Protein AF-A0A0H5RDN6-F1 (afdb_monomer)

Solvent-accessible surface area (backbone atoms only — not comparable to full-atom values): 7716 Å² total; per-residue (Å²): 141,82,86,92,74,86,78,68,77,79,81,79,78,76,77,92,80,81,88,71,99,62,80,70,72,73,47,66,69,52,63,54,38,45,74,37,74,73,48,23,57,54,50,53,52,49,50,54,54,48,52,56,41,68,71,36,82,88,52,57,68,48,74,48,71,74,58,55,74,67,58,47,51,46,50,50,46,51,30,55,47,32,46,32,51,63,56,76,42,77,44,98,88,75,47,51,26,45,33,38,36,69,46,98,76,42,48,86,56,95,74,50,73,74,59,65,64,66,67,73,73,132

InterPro domains:
  IPR001374 R3H domain [PF01424] (42-101)
  IPR001374 R3H domain [PS51061] (40-103)
  IPR001374 R3H domain [SM00393] (23-103)
  IPR036867 R3H domain superfamily [G3DSA:3.30.1370.50] (15-119)
  IPR036867 R3H domain superfamily [SSF82708] (14-116)
  IPR051937 R3H domain-containing [PTHR15672] (25-116)

Nearest PDB structures (foldseek):
  7zw0-assembly1_sh  TM=8.342E-01  e=1.654E-05  Saccharomyces cerevisiae W303
  2cpm-assembly1_A  TM=7.074E-01  e=6.941E-04  Homo sapiens
  8rdw-assembly1_BQ  TM=5.822E-01  e=1.348E-01  Psychrobacter urativorans
  7jil-assembly1_m  TM=5.656E-01  e=1.563E+00  Flavobacterium johnsoniae
  4v61-assembly1_AH  TM=4.455E-01  e=1.563E+00  Spinacia oleracea

Structure (mmCIF, N/CA/C/O backbone):
data_AF-A0A0H5RDN6-F1
#
_entry.id   AF-A0A0H5RDN6-F1
#
loop_
_atom_site.group_PDB
_atom_site.id
_atom_site.type_symbol
_atom_site.label_atom_id
_atom_site.label_alt_id
_atom_site.label_comp_id
_atom_site.label_asym_id
_atom_site.label_entity_id
_atom_site.label_seq_id
_atom_site.pdbx_PDB_ins_code
_atom_site.Cartn_x
_atom_site.Cartn_y
_atom_site.Cartn_z
_atom_site.occupancy
_atom_site.B_iso_or_equiv
_atom_site.auth_seq_id
_atom_site.auth_comp_id
_atom_site.auth_asym_id
_atom_site.auth_atom_id
_atom_site.pdbx_PDB_model_num
ATOM 1 N N . MET A 1 1 ? 43.175 0.769 5.762 1.00 41.19 1 MET A N 1
ATOM 2 C CA . MET A 1 1 ? 42.005 1.648 5.572 1.00 41.19 1 MET A CA 1
ATOM 3 C C . MET A 1 1 ? 40.921 0.777 4.957 1.00 41.19 1 MET A C 1
ATOM 5 O O . MET A 1 1 ? 41.165 0.276 3.872 1.00 41.19 1 MET A O 1
ATOM 9 N N . LEU A 1 2 ? 39.837 0.478 5.674 1.00 39.88 2 LEU A N 1
ATOM 10 C CA . LEU A 1 2 ? 38.700 -0.308 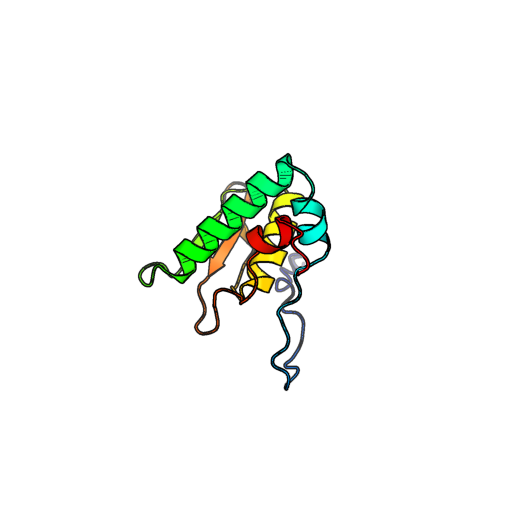5.170 1.00 39.88 2 LEU A CA 1
ATOM 11 C C . LEU A 1 2 ? 37.442 0.555 5.312 1.00 39.88 2 LEU A C 1
ATOM 13 O O . LEU A 1 2 ? 37.250 1.189 6.350 1.00 39.88 2 LEU A O 1
ATOM 17 N N . ASP A 1 3 ? 36.641 0.610 4.257 1.00 43.06 3 ASP A N 1
ATOM 18 C CA . ASP A 1 3 ? 35.513 1.523 4.069 1.00 43.06 3 ASP A CA 1
ATOM 19 C C . ASP A 1 3 ? 34.244 0.995 4.780 1.00 43.06 3 ASP A C 1
ATOM 21 O O . ASP A 1 3 ? 33.859 -0.157 4.563 1.00 43.06 3 ASP A O 1
ATOM 25 N N . PRO A 1 4 ? 33.546 1.795 5.611 1.00 54.34 4 PRO A N 1
ATOM 26 C CA . PRO A 1 4 ? 32.363 1.352 6.349 1.00 54.34 4 PRO A CA 1
ATOM 27 C C . PRO A 1 4 ? 31.055 1.731 5.632 1.00 54.34 4 PRO A C 1
ATOM 29 O O . PRO A 1 4 ? 30.317 2.594 6.094 1.00 54.34 4 PRO A O 1
ATOM 32 N N . PHE A 1 5 ? 30.722 1.069 4.523 1.00 41.97 5 PHE A N 1
ATOM 33 C CA . PHE A 1 5 ? 29.345 1.065 4.004 1.00 41.97 5 PHE A CA 1
ATOM 34 C C . PHE A 1 5 ? 28.919 -0.358 3.650 1.00 41.97 5 PHE A C 1
ATOM 36 O O . PHE A 1 5 ? 28.786 -0.742 2.490 1.00 41.97 5 PHE A O 1
ATOM 43 N N . SER A 1 6 ? 28.666 -1.139 4.702 1.00 42.03 6 SER A N 1
ATOM 44 C CA . SER A 1 6 ? 27.807 -2.315 4.616 1.00 42.03 6 SER A CA 1
ATOM 45 C C . SER A 1 6 ? 26.400 -1.843 4.247 1.00 42.03 6 SER A C 1
ATOM 47 O O . SER A 1 6 ? 25.600 -1.458 5.100 1.00 42.03 6 SER A O 1
ATOM 49 N N . SER A 1 7 ? 26.109 -1.811 2.948 1.00 42.91 7 SER A N 1
ATOM 50 C CA . SER A 1 7 ? 24.730 -1.819 2.472 1.00 42.91 7 SER A CA 1
ATOM 51 C C . SER A 1 7 ? 24.216 -3.234 2.688 1.00 42.91 7 SER A C 1
ATOM 53 O O . SER A 1 7 ? 24.373 -4.101 1.831 1.00 42.91 7 SER A O 1
ATOM 55 N N . GLY A 1 8 ? 23.677 -3.484 3.881 1.00 37.69 8 GLY A N 1
ATOM 56 C CA . GLY A 1 8 ? 22.975 -4.727 4.160 1.00 37.69 8 GLY A CA 1
ATOM 57 C C . GLY A 1 8 ? 21.851 -4.923 3.135 1.00 37.69 8 GLY A C 1
ATOM 58 O O . GLY A 1 8 ? 21.196 -3.941 2.761 1.00 37.69 8 GLY A O 1
ATOM 59 N N . PRO A 1 9 ? 21.612 -6.155 2.654 1.00 41.12 9 PRO A N 1
ATOM 60 C CA . PRO A 1 9 ? 20.413 -6.436 1.883 1.00 41.12 9 PRO A CA 1
ATOM 61 C C . PRO A 1 9 ? 19.214 -6.028 2.743 1.00 41.12 9 PRO A C 1
ATOM 63 O O . PRO A 1 9 ? 19.122 -6.401 3.913 1.00 41.12 9 PRO A O 1
ATOM 66 N N . SER A 1 10 ? 18.328 -5.203 2.179 1.00 45.25 10 SER A N 1
ATOM 67 C CA . SER A 1 10 ? 17.039 -4.919 2.808 1.00 45.25 10 SER A CA 1
ATOM 68 C C . SER A 1 10 ? 16.373 -6.260 3.069 1.00 45.25 10 SER A C 1
ATOM 70 O O . SER A 1 10 ? 16.245 -7.063 2.151 1.00 45.25 10 SER A O 1
ATOM 72 N N . THR A 1 11 ? 16.070 -6.491 4.338 1.00 47.19 11 THR A N 1
ATOM 73 C CA . THR A 1 11 ? 15.581 -7.705 4.981 1.00 47.19 11 THR A CA 1
ATOM 74 C C . THR A 1 11 ? 14.741 -8.593 4.054 1.00 47.19 11 THR A C 1
ATOM 76 O O . THR A 1 11 ? 13.521 -8.494 4.018 1.00 47.19 11 THR A O 1
ATOM 79 N N . GLY A 1 12 ? 15.405 -9.484 3.315 1.00 48.31 12 GLY A N 1
ATOM 80 C CA . GLY A 1 12 ? 14.797 -10.683 2.749 1.00 48.31 12 GLY A CA 1
ATOM 81 C C . GLY A 1 12 ? 14.678 -11.689 3.882 1.00 48.31 12 GLY A C 1
ATOM 82 O O . GLY A 1 12 ? 15.574 -12.502 4.095 1.00 48.31 12 GLY A O 1
ATOM 83 N N . GLY A 1 13 ? 13.643 -11.532 4.702 1.00 34.78 13 GLY A N 1
ATOM 84 C CA . GLY A 1 13 ? 13.402 -12.398 5.845 1.00 34.78 13 GLY A CA 1
ATOM 85 C C . GLY A 1 13 ? 12.970 -13.792 5.400 1.00 34.78 13 GLY A C 1
ATOM 86 O O . GLY A 1 13 ? 11.799 -13.972 5.122 1.00 34.78 13 GLY A O 1
ATOM 87 N N . ASN A 1 14 ? 13.926 -14.730 5.412 1.00 41.62 14 ASN A N 1
ATOM 88 C CA . ASN A 1 14 ? 13.810 -16.151 5.787 1.00 41.62 14 ASN A CA 1
ATOM 89 C C . ASN A 1 14 ? 12.788 -17.077 5.061 1.00 41.62 14 ASN A C 1
ATOM 91 O O . ASN A 1 14 ? 11.937 -16.628 4.303 1.00 41.62 14 ASN A O 1
ATOM 95 N N . PRO A 1 15 ? 12.977 -18.410 5.174 1.00 48.59 15 PRO A N 1
ATOM 96 C CA . PRO A 1 15 ? 12.710 -19.375 4.112 1.00 48.59 15 PRO A CA 1
ATOM 97 C C . PRO A 1 15 ? 11.267 -19.883 4.072 1.00 48.59 15 PRO A C 1
ATOM 99 O O . PRO A 1 15 ? 10.536 -19.847 5.059 1.00 48.59 15 PRO A O 1
ATOM 102 N N . VAL A 1 16 ? 10.929 -20.414 2.895 1.00 54.91 16 VAL A N 1
ATOM 103 C CA . VAL A 1 16 ? 9.790 -21.281 2.576 1.00 54.91 16 VAL A CA 1
ATOM 104 C C . VAL A 1 16 ? 9.210 -22.008 3.796 1.00 54.91 16 VAL A C 1
ATOM 106 O O . VAL A 1 16 ? 9.826 -22.904 4.364 1.00 54.91 16 VAL A O 1
ATOM 109 N N . SER A 1 17 ? 8.002 -21.611 4.186 1.00 43.28 17 SER A N 1
ATOM 110 C CA . SER A 1 17 ? 7.091 -22.475 4.932 1.00 43.28 17 SER A CA 1
ATOM 111 C C . SER A 1 17 ? 6.025 -22.920 3.941 1.00 43.28 17 SER A C 1
ATOM 113 O O . SER A 1 17 ? 5.227 -22.117 3.458 1.00 43.28 17 SER A O 1
ATOM 115 N N . ASP A 1 18 ? 6.162 -24.180 3.558 1.00 52.12 18 ASP A N 1
ATOM 116 C CA . ASP A 1 18 ? 5.243 -24.973 2.759 1.00 52.12 18 ASP A CA 1
ATOM 117 C C . ASP A 1 18 ? 3.930 -25.190 3.538 1.00 52.12 18 ASP A C 1
ATOM 119 O O . ASP A 1 18 ? 3.944 -25.276 4.765 1.00 52.12 18 ASP A O 1
ATOM 123 N N . GLU A 1 19 ? 2.830 -25.299 2.794 1.00 48.59 19 GLU A N 1
ATOM 124 C CA . GLU A 1 19 ? 1.480 -25.707 3.217 1.00 48.59 19 GLU A CA 1
ATOM 125 C C . GLU A 1 19 ? 0.582 -24.703 3.966 1.00 48.59 19 GLU A C 1
ATOM 127 O O . GLU A 1 19 ? 0.705 -24.425 5.158 1.00 48.59 19 GLU A O 1
ATOM 132 N N . GLY A 1 20 ? -0.448 -24.262 3.236 1.00 38.94 20 GLY A N 1
ATOM 133 C CA . GLY A 1 20 ? -1.690 -23.739 3.787 1.00 38.94 20 GLY A CA 1
ATOM 134 C C . GLY A 1 20 ? -2.186 -22.513 3.032 1.00 38.94 20 GLY A C 1
ATOM 135 O O . GLY A 1 20 ? -1.674 -21.409 3.214 1.00 38.94 20 GLY A O 1
ATOM 136 N N . ASP A 1 21 ? -3.201 -22.726 2.198 1.00 49.81 21 ASP A N 1
ATOM 137 C CA . ASP A 1 21 ? -4.187 -21.721 1.811 1.00 49.81 21 ASP A CA 1
ATOM 138 C C . ASP A 1 21 ? -4.691 -21.030 3.088 1.00 49.81 21 ASP A C 1
ATOM 140 O O . ASP A 1 21 ? -5.536 -21.548 3.807 1.00 49.81 21 ASP A O 1
ATOM 144 N N . ASN A 1 22 ? -4.051 -19.926 3.458 1.00 50.56 22 ASN A N 1
ATOM 145 C CA . ASN A 1 22 ? -4.378 -19.166 4.648 1.00 50.56 22 ASN A CA 1
ATOM 146 C C . ASN A 1 22 ? -4.575 -17.735 4.187 1.00 50.56 22 ASN A C 1
ATOM 148 O O . ASN A 1 22 ? -3.631 -17.097 3.700 1.00 50.56 22 ASN A O 1
ATOM 152 N N . ASP A 1 23 ? -5.831 -17.307 4.286 1.00 55.12 23 ASP A N 1
ATOM 153 C CA . ASP A 1 23 ? -6.303 -15.930 4.316 1.00 55.12 23 ASP A CA 1
ATOM 154 C C . ASP A 1 23 ? -5.134 -14.997 4.633 1.00 55.12 23 ASP A C 1
ATOM 156 O O . ASP A 1 23 ? -4.559 -15.063 5.723 1.00 55.12 23 ASP A O 1
ATOM 160 N N . ALA A 1 24 ? -4.673 -14.215 3.649 1.00 65.81 24 ALA A N 1
ATOM 161 C CA . ALA A 1 24 ? -3.687 -13.191 3.956 1.00 65.81 24 ALA A CA 1
ATOM 162 C C . ALA A 1 24 ? -4.299 -12.388 5.107 1.00 65.81 24 ALA A C 1
ATOM 164 O O . ALA A 1 24 ? -5.420 -11.918 4.972 1.00 65.81 24 ALA A O 1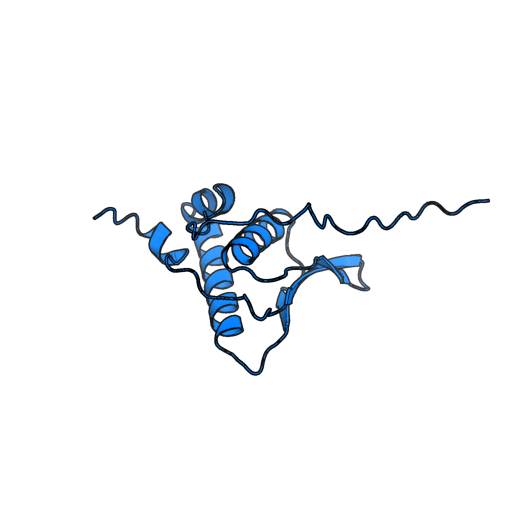
ATOM 165 N N . VAL A 1 25 ? -3.643 -12.336 6.263 1.00 76.38 25 VAL A N 1
ATOM 166 C CA . VAL A 1 25 ? -4.162 -11.587 7.407 1.00 76.38 25 VAL A CA 1
ATOM 167 C C . VAL A 1 25 ? -3.658 -10.166 7.245 1.00 76.38 25 VAL A C 1
ATOM 169 O O . VAL A 1 25 ? -2.450 -9.946 7.118 1.00 76.38 25 VAL A O 1
ATOM 172 N N . LEU A 1 26 ? -4.573 -9.198 7.197 1.00 85.75 26 LEU A N 1
ATOM 173 C CA . LEU A 1 26 ? -4.188 -7.795 7.135 1.00 85.75 26 LEU A CA 1
ATOM 174 C C . LEU A 1 26 ? -3.554 -7.394 8.471 1.00 85.75 26 LEU A C 1
ATOM 176 O O . LEU A 1 26 ? -4.062 -7.727 9.541 1.00 85.75 26 LEU A O 1
ATOM 180 N N . ASP A 1 27 ? -2.430 -6.682 8.415 1.00 90.12 27 ASP A N 1
ATOM 181 C CA . ASP A 1 27 ? -1.720 -6.261 9.621 1.00 90.12 27 ASP A CA 1
ATOM 182 C C . ASP A 1 27 ? -2.621 -5.367 10.503 1.00 90.12 27 ASP A C 1
ATOM 184 O O . ASP A 1 27 ? -3.341 -4.504 9.973 1.00 90.12 27 ASP A O 1
ATOM 188 N N . PRO A 1 28 ? -2.591 -5.528 11.841 1.00 87.94 28 PRO A N 1
ATOM 189 C CA . PRO A 1 28 ? -3.397 -4.723 12.752 1.00 87.94 28 PRO A CA 1
ATOM 190 C C . PRO A 1 28 ? -3.155 -3.224 12.584 1.00 87.94 28 PRO A C 1
ATOM 192 O O . PRO A 1 28 ? -4.088 -2.458 12.785 1.00 87.94 28 PRO A O 1
ATOM 195 N N . ILE A 1 29 ? -1.965 -2.785 12.147 1.00 89.75 29 ILE A N 1
ATOM 196 C CA . ILE A 1 29 ? -1.721 -1.356 11.917 1.00 89.75 29 ILE A CA 1
ATOM 197 C C . ILE A 1 29 ? -2.610 -0.785 10.809 1.00 89.75 29 ILE A C 1
ATOM 199 O O . ILE A 1 29 ? -3.076 0.344 10.915 1.00 89.75 29 ILE A O 1
ATOM 203 N N . VAL A 1 30 ? -2.860 -1.553 9.745 1.00 90.81 30 VAL A N 1
ATOM 204 C CA . VAL A 1 30 ? -3.717 -1.112 8.636 1.00 90.81 30 VAL A CA 1
ATOM 205 C C . VAL A 1 30 ? -5.177 -1.199 9.059 1.00 90.81 30 VAL A C 1
ATOM 207 O O . VAL A 1 30 ? -5.949 -0.286 8.780 1.00 90.81 30 VAL A O 1
ATOM 210 N N . THR A 1 31 ? -5.530 -2.264 9.780 1.00 89.56 31 THR A N 1
ATOM 211 C CA . THR A 1 31 ? -6.878 -2.477 10.321 1.00 89.56 31 THR A CA 1
ATOM 212 C C . THR A 1 31 ? -7.259 -1.405 11.343 1.00 89.56 31 THR A C 1
ATOM 214 O O . THR A 1 31 ? -8.398 -0.970 11.378 1.00 89.56 31 THR A O 1
ATOM 217 N N . GLU A 1 32 ? -6.323 -0.922 12.156 1.00 89.50 32 GLU A N 1
ATOM 218 C CA . GLU A 1 32 ? -6.562 0.202 13.064 1.00 89.50 32 GLU A CA 1
ATOM 219 C C . GLU A 1 32 ? -6.630 1.521 12.285 1.00 89.50 32 GLU A C 1
ATOM 221 O O . GLU A 1 32 ? -7.560 2.306 12.465 1.00 89.50 32 GLU A O 1
ATOM 226 N N . ALA A 1 33 ? -5.698 1.747 11.355 1.00 89.88 33 ALA A N 1
ATOM 227 C CA . ALA A 1 33 ? -5.638 2.971 10.562 1.00 89.88 33 ALA A CA 1
ATOM 228 C C . ALA A 1 33 ? -6.886 3.175 9.681 1.00 89.88 33 ALA A C 1
ATOM 230 O O . ALA A 1 33 ? -7.320 4.308 9.488 1.00 89.88 33 ALA A O 1
ATOM 231 N N . ILE A 1 34 ? -7.530 2.109 9.200 1.00 88.50 34 ILE A N 1
ATOM 232 C CA . ILE A 1 34 ? -8.770 2.232 8.421 1.00 88.50 34 ILE A CA 1
ATOM 233 C C . ILE A 1 34 ? -9.959 2.742 9.251 1.00 88.50 34 ILE A C 1
ATOM 235 O O . ILE A 1 34 ? -10.901 3.300 8.693 1.00 88.50 34 ILE A O 1
ATOM 239 N N . THR A 1 35 ? -9.911 2.608 10.582 1.00 87.31 35 THR A N 1
ATOM 240 C CA . THR A 1 35 ? -10.951 3.150 11.475 1.00 87.31 35 THR A CA 1
ATOM 241 C C . THR A 1 35 ? -10.874 4.673 11.601 1.00 87.31 35 THR A C 1
ATOM 243 O O . THR A 1 35 ? -11.851 5.326 11.966 1.00 87.31 35 THR A O 1
ATOM 246 N N . ASN A 1 36 ? -9.723 5.263 11.269 1.00 88.12 36 ASN A N 1
ATOM 247 C CA . ASN A 1 36 ? -9.508 6.700 11.301 1.00 88.12 36 ASN A CA 1
ATOM 248 C C . ASN A 1 36 ? -9.823 7.311 9.931 1.00 88.12 36 ASN A C 1
ATOM 250 O O . ASN A 1 36 ? -9.166 6.999 8.947 1.00 88.12 36 ASN A O 1
ATOM 254 N N . GLU A 1 37 ?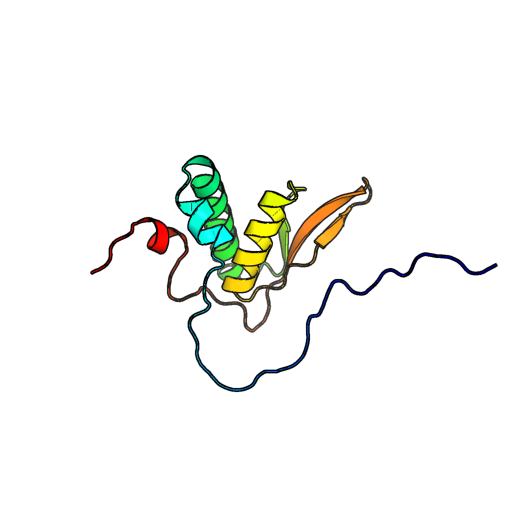 -10.776 8.243 9.864 1.00 87.00 37 GLU A N 1
ATOM 255 C CA . GLU A 1 37 ? -11.236 8.878 8.615 1.00 87.00 37 GLU A CA 1
ATOM 256 C C . GLU A 1 37 ? -10.097 9.429 7.730 1.00 87.00 37 GLU A C 1
ATOM 258 O O . GLU A 1 37 ? -10.132 9.314 6.497 1.00 87.00 37 GLU A O 1
ATOM 263 N N . ARG A 1 38 ? -9.056 10.001 8.351 1.00 86.44 38 ARG A N 1
ATOM 264 C CA . ARG A 1 38 ? -7.917 10.573 7.618 1.00 86.44 38 ARG A CA 1
ATOM 265 C C . ARG A 1 38 ? -7.071 9.489 6.960 1.00 86.44 38 ARG A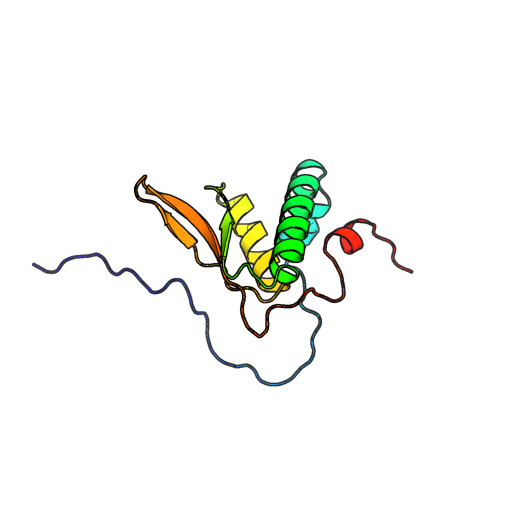 C 1
ATOM 267 O O . ARG A 1 38 ? -6.754 9.591 5.775 1.00 86.44 38 ARG A O 1
ATOM 274 N N . ASP A 1 39 ? -6.730 8.461 7.727 1.00 90.25 39 ASP A N 1
ATOM 275 C CA . ASP A 1 39 ? -5.876 7.366 7.270 1.00 90.25 39 ASP A CA 1
ATOM 276 C C . ASP A 1 39 ? -6.639 6.440 6.316 1.00 90.25 39 ASP A C 1
ATOM 278 O O . ASP A 1 39 ? -6.105 6.061 5.273 1.00 90.25 39 ASP A O 1
ATOM 282 N N . ARG A 1 40 ? -7.923 6.186 6.593 1.00 89.50 40 ARG A N 1
ATOM 283 C CA . ARG A 1 40 ? -8.880 5.499 5.718 1.00 89.50 40 ARG A CA 1
ATOM 284 C C . ARG A 1 40 ? -8.815 6.023 4.292 1.00 89.50 40 ARG A C 1
ATOM 286 O O . ARG A 1 40 ? -8.626 5.252 3.357 1.00 89.50 40 ARG A O 1
ATOM 293 N N . THR A 1 41 ? -8.927 7.339 4.116 1.00 90.62 41 THR A N 1
ATOM 294 C CA . THR A 1 41 ? -8.899 7.955 2.781 1.00 90.62 41 THR A CA 1
ATOM 295 C C . THR A 1 41 ? -7.605 7.617 2.035 1.00 90.62 41 THR A C 1
ATOM 297 O O . THR A 1 41 ? -7.631 7.353 0.832 1.00 90.62 41 THR A O 1
ATOM 300 N N . MET A 1 42 ? -6.468 7.588 2.734 1.00 91.50 42 MET A N 1
ATOM 301 C CA . MET A 1 42 ? -5.189 7.219 2.133 1.00 91.50 42 MET A CA 1
ATOM 302 C C . MET A 1 42 ? -5.103 5.721 1.815 1.00 91.50 42 MET A C 1
ATOM 304 O O . MET A 1 42 ? -4.625 5.350 0.744 1.00 91.50 42 MET A O 1
ATOM 308 N N . ILE A 1 43 ? -5.576 4.865 2.721 1.00 92.19 43 ILE A N 1
ATOM 309 C CA . ILE A 1 43 ? -5.590 3.408 2.556 1.00 92.19 43 ILE A CA 1
ATOM 310 C C . ILE A 1 43 ? -6.426 3.014 1.338 1.00 92.19 43 ILE A C 1
ATOM 312 O O . ILE A 1 43 ? -5.934 2.287 0.477 1.00 92.19 43 ILE A O 1
ATOM 316 N N . LEU A 1 44 ? -7.635 3.566 1.210 1.00 91.62 44 LEU A N 1
ATOM 317 C CA . LEU A 1 44 ? -8.515 3.330 0.063 1.00 91.62 44 LEU A CA 1
ATOM 318 C C . LEU A 1 44 ? -7.871 3.786 -1.257 1.00 91.62 44 LEU A C 1
ATOM 320 O O . LEU A 1 44 ? -7.996 3.119 -2.284 1.00 91.62 44 LEU A O 1
ATOM 324 N N . GLN A 1 45 ? -7.122 4.895 -1.242 1.00 92.31 45 GLN A N 1
ATOM 325 C CA . GLN A 1 45 ? -6.355 5.328 -2.414 1.00 92.31 45 GLN A CA 1
ATOM 326 C C . GLN A 1 45 ? -5.220 4.361 -2.763 1.00 92.31 45 GLN A C 1
ATOM 328 O O . GLN A 1 45 ? -4.952 4.138 -3.945 1.00 92.31 45 GLN A O 1
ATOM 333 N N . PHE A 1 46 ? -4.519 3.804 -1.774 1.00 93.19 46 PHE A N 1
ATOM 334 C CA . PHE A 1 46 ? -3.474 2.812 -2.028 1.00 93.19 46 PHE A CA 1
ATOM 335 C C . PHE A 1 46 ? -4.053 1.523 -2.592 1.00 93.19 46 PHE A C 1
ATOM 337 O O . PHE A 1 46 ? -3.545 1.055 -3.607 1.00 93.19 46 PHE A O 1
ATOM 344 N N . GLU A 1 47 ? -5.123 1.010 -1.988 1.00 92.44 47 GLU A N 1
ATOM 345 C CA . GLU A 1 47 ? -5.859 -0.155 -2.477 1.00 92.44 47 GLU A CA 1
ATOM 346 C C . GLU A 1 47 ? -6.271 0.030 -3.939 1.00 92.44 47 GLU A C 1
ATOM 348 O O . GLU A 1 47 ? -5.820 -0.726 -4.793 1.00 92.44 47 GLU A O 1
ATOM 353 N N . SER A 1 48 ? -7.002 1.101 -4.261 1.00 92.81 48 SER A N 1
ATOM 354 C CA . SER A 1 48 ? -7.462 1.355 -5.632 1.00 92.81 48 SER A CA 1
ATOM 355 C C . SER A 1 48 ? -6.307 1.429 -6.641 1.00 92.81 48 SER A C 1
ATOM 357 O O . SER A 1 48 ? -6.398 0.904 -7.753 1.00 92.81 48 SER A O 1
ATOM 359 N N . ARG A 1 49 ? -5.177 2.043 -6.264 1.00 93.50 49 ARG A N 1
ATOM 360 C CA . ARG A 1 49 ? -3.987 2.106 -7.130 1.00 93.50 49 ARG A CA 1
ATOM 361 C C . ARG A 1 49 ? -3.327 0.745 -7.315 1.00 93.50 49 ARG A C 1
ATOM 363 O O . ARG A 1 49 ? -2.786 0.495 -8.391 1.00 93.50 49 ARG A O 1
ATOM 370 N N . ILE A 1 50 ? -3.330 -0.093 -6.283 1.00 92.38 50 ILE A N 1
ATOM 371 C CA . ILE A 1 50 ? -2.775 -1.444 -6.322 1.00 92.38 50 ILE A CA 1
ATOM 372 C C . ILE A 1 50 ? -3.662 -2.359 -7.162 1.00 92.38 50 ILE A C 1
ATOM 374 O O . ILE A 1 50 ? -3.137 -3.034 -8.041 1.00 92.38 50 ILE A O 1
ATOM 378 N N . GLU A 1 51 ? -4.979 -2.339 -6.964 1.00 91.88 51 GLU A N 1
ATOM 379 C CA . GLU A 1 51 ? -5.935 -3.109 -7.766 1.00 91.88 51 GLU A CA 1
ATOM 380 C C . GLU A 1 51 ? -5.810 -2.755 -9.248 1.00 91.88 51 GLU A C 1
ATOM 382 O O . GLU A 1 51 ? -5.481 -3.621 -10.060 1.00 91.88 51 GLU A O 1
ATOM 387 N N . ALA A 1 52 ? -5.895 -1.462 -9.579 1.00 92.88 52 ALA A N 1
ATOM 388 C CA . ALA A 1 52 ? -5.724 -0.992 -10.950 1.00 92.88 52 ALA A CA 1
ATOM 389 C C . ALA A 1 52 ? -4.355 -1.388 -11.530 1.00 92.88 52 ALA A C 1
ATOM 391 O O . ALA A 1 52 ? -4.227 -1.676 -12.721 1.00 92.88 52 ALA A O 1
ATOM 392 N N . PHE A 1 53 ? -3.309 -1.419 -10.697 1.00 92.88 53 PHE A N 1
ATOM 393 C CA . PHE A 1 53 ? -1.992 -1.888 -11.106 1.00 92.88 53 PHE A CA 1
ATOM 394 C C . PHE A 1 53 ? -1.962 -3.391 -11.378 1.00 92.88 53 PHE A C 1
ATOM 396 O O . PHE A 1 53 ? -1.349 -3.785 -12.366 1.00 92.88 53 PHE A O 1
ATOM 403 N N . ILE A 1 54 ? -2.605 -4.228 -10.560 1.00 90.81 54 ILE A N 1
ATOM 404 C CA . ILE A 1 54 ? -2.701 -5.681 -10.771 1.00 90.81 54 ILE A CA 1
ATOM 405 C C . ILE A 1 54 ? -3.502 -5.983 -12.042 1.00 90.81 54 ILE A C 1
ATOM 407 O O . ILE A 1 54 ? -3.040 -6.770 -12.874 1.00 90.81 54 ILE A O 1
ATOM 411 N N . GLU A 1 55 ? -4.640 -5.317 -12.227 1.00 90.62 55 GLU A N 1
ATOM 412 C CA . GLU A 1 55 ? -5.527 -5.482 -13.383 1.00 90.62 55 GLU A CA 1
ATOM 413 C C . GLU A 1 55 ? -4.865 -5.043 -14.698 1.00 90.62 55 GLU A C 1
ATOM 415 O O . GLU A 1 55 ? -5.030 -5.691 -15.737 1.00 90.62 55 GLU A O 1
ATOM 420 N N . ASP A 1 56 ? -4.050 -3.985 -14.668 1.00 91.81 56 ASP A N 1
ATOM 421 C CA . ASP A 1 56 ? -3.354 -3.487 -15.851 1.00 91.81 56 ASP A CA 1
ATOM 422 C C . ASP A 1 56 ? -2.157 -4.376 -16.229 1.00 91.81 56 ASP A C 1
ATOM 424 O O . ASP A 1 56 ? -1.040 -4.234 -15.724 1.00 91.81 56 ASP A O 1
ATOM 428 N N . LYS A 1 57 ? -2.372 -5.298 -17.172 1.00 85.69 57 LYS A N 1
ATOM 429 C CA . LYS A 1 57 ? -1.341 -6.224 -17.677 1.00 85.69 57 LYS A CA 1
ATOM 430 C C . LYS A 1 57 ? -0.146 -5.533 -18.344 1.00 85.69 57 LYS A C 1
ATOM 432 O 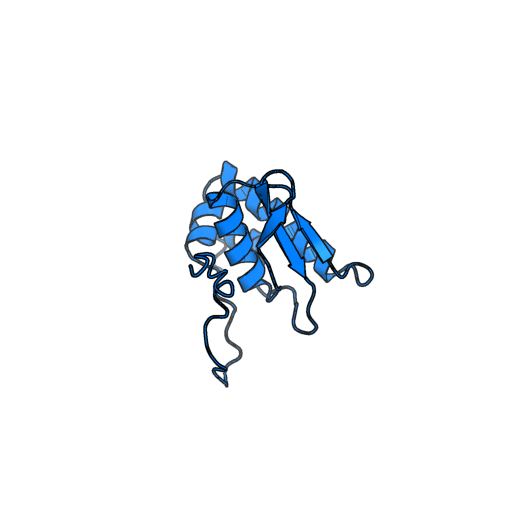O . LYS A 1 57 ? 0.906 -6.155 -18.451 1.00 85.69 57 LYS A O 1
ATOM 437 N N . SER A 1 58 ? -0.281 -4.282 -18.789 1.00 90.44 58 SER A N 1
ATOM 438 C CA . SER A 1 58 ? 0.817 -3.542 -19.425 1.00 90.44 58 SER A CA 1
ATOM 439 C C . SER A 1 58 ? 1.806 -2.966 -18.407 1.00 90.44 58 SER A C 1
ATOM 441 O O . SER A 1 58 ? 2.980 -2.753 -18.721 1.00 90.44 58 SER A O 1
ATOM 443 N N . ARG A 1 59 ? 1.353 -2.736 -17.168 1.00 90.50 59 ARG A N 1
ATOM 444 C CA . ARG A 1 59 ? 2.177 -2.172 -16.100 1.00 90.50 59 ARG A CA 1
ATOM 445 C C . ARG A 1 59 ? 2.838 -3.268 -15.274 1.00 90.50 59 ARG A C 1
ATOM 447 O O . ARG A 1 59 ? 2.184 -4.069 -14.614 1.00 90.50 59 ARG A O 1
ATOM 454 N N . VAL A 1 60 ? 4.168 -3.233 -15.261 1.00 90.25 60 VAL A N 1
ATOM 455 C CA . VAL A 1 60 ? 5.023 -4.122 -14.451 1.00 90.25 60 VAL A CA 1
ATOM 456 C C . VAL A 1 60 ? 5.539 -3.458 -13.174 1.00 90.25 60 VAL A C 1
ATOM 458 O O . VAL A 1 60 ? 5.960 -4.136 -12.240 1.00 90.25 60 VAL A O 1
ATOM 461 N N . ARG A 1 61 ? 5.500 -2.122 -13.123 1.00 92.88 61 ARG A N 1
ATOM 462 C CA . ARG A 1 61 ? 6.030 -1.310 -12.028 1.00 92.88 61 ARG A CA 1
ATOM 463 C C . ARG A 1 61 ? 5.107 -0.134 -11.716 1.00 92.88 61 ARG A C 1
ATOM 465 O O . ARG A 1 61 ? 4.702 0.582 -12.630 1.00 92.88 61 ARG A O 1
ATOM 472 N N . LEU A 1 62 ? 4.872 0.119 -10.431 1.00 93.56 62 LEU A N 1
ATOM 473 C CA . LEU A 1 62 ? 4.171 1.300 -9.926 1.00 93.56 62 LEU A CA 1
ATOM 474 C C . LEU A 1 62 ? 5.023 1.983 -8.850 1.00 93.56 62 LEU A C 1
ATOM 476 O O . LEU A 1 62 ? 5.310 1.399 -7.814 1.00 93.56 62 LEU A O 1
ATOM 480 N N . SER A 1 63 ? 5.441 3.226 -9.072 1.00 93.12 63 SER A N 1
ATOM 481 C CA . SER A 1 63 ? 6.177 4.009 -8.070 1.00 93.12 63 SER A CA 1
ATOM 482 C C . SER A 1 63 ? 5.251 4.957 -7.320 1.00 93.12 63 SER A C 1
ATOM 484 O O . SER A 1 63 ? 4.504 5.719 -7.936 1.00 93.12 63 SER A O 1
ATOM 486 N N . PHE A 1 64 ? 5.361 4.963 -5.997 1.00 92.12 64 PHE A N 1
ATOM 487 C CA . PHE A 1 64 ? 4.734 5.962 -5.144 1.00 92.12 64 PHE A CA 1
ATOM 488 C C . PHE A 1 64 ? 5.703 7.126 -4.912 1.00 92.12 64 PHE A C 1
ATOM 490 O O . PHE A 1 64 ? 6.912 6.898 -4.864 1.00 92.12 64 PHE A O 1
ATOM 497 N N . PRO A 1 65 ? 5.209 8.369 -4.765 1.00 90.81 65 PRO A N 1
ATOM 498 C CA . PRO A 1 65 ? 6.062 9.503 -4.417 1.00 90.81 65 PRO A CA 1
ATOM 499 C C . PRO A 1 65 ? 6.744 9.287 -3.052 1.00 90.81 65 PRO A C 1
ATOM 501 O O . PRO A 1 65 ? 6.353 8.389 -2.305 1.00 90.81 65 PRO A O 1
ATOM 504 N N . PRO A 1 66 ? 7.750 10.098 -2.682 1.00 88.25 66 PRO A N 1
ATOM 505 C CA . PRO A 1 66 ? 8.304 10.065 -1.335 1.00 88.25 66 PRO A CA 1
ATOM 506 C C . PRO A 1 66 ? 7.217 10.291 -0.282 1.00 88.25 66 PRO A C 1
ATOM 508 O O . PRO A 1 66 ? 6.508 11.296 -0.316 1.00 88.25 66 PRO A O 1
ATOM 511 N N . MET A 1 67 ? 7.089 9.348 0.650 1.00 89.44 67 MET A N 1
ATOM 512 C CA . MET A 1 67 ? 6.084 9.378 1.714 1.00 89.44 67 MET A CA 1
ATOM 513 C C . MET A 1 67 ? 6.737 9.345 3.097 1.00 89.44 67 MET A C 1
ATOM 515 O O . MET A 1 67 ? 7.899 8.955 3.241 1.00 89.44 67 MET A O 1
ATOM 519 N N . SER A 1 68 ? 5.973 9.734 4.122 1.00 89.50 68 SER A N 1
ATOM 520 C CA . SER A 1 68 ? 6.393 9.628 5.522 1.00 89.50 68 SER A CA 1
ATOM 521 C C . SER A 1 68 ? 6.651 8.167 5.913 1.00 89.50 68 SER A C 1
ATOM 523 O O . SER A 1 68 ? 6.131 7.237 5.292 1.00 89.50 68 SER A O 1
ATOM 525 N N . SER A 1 69 ? 7.436 7.943 6.969 1.00 88.81 69 SER A N 1
ATOM 526 C CA . SER A 1 69 ? 7.710 6.589 7.472 1.00 88.81 69 SER A CA 1
ATOM 527 C C . SER A 1 69 ? 6.432 5.815 7.818 1.00 88.81 69 SER A C 1
ATOM 529 O O . SER A 1 69 ? 6.362 4.625 7.530 1.00 88.81 69 SER A O 1
ATOM 531 N N . TYR A 1 70 ? 5.412 6.491 8.360 1.00 91.12 70 TYR A N 1
ATOM 532 C CA . TYR A 1 70 ? 4.114 5.893 8.691 1.00 91.12 70 TYR A CA 1
ATOM 533 C C . TYR A 1 70 ? 3.358 5.427 7.440 1.00 91.12 70 TYR A C 1
ATOM 535 O O . TYR A 1 70 ? 2.969 4.268 7.340 1.00 91.12 70 TYR A O 1
ATOM 543 N N . HIS A 1 71 ? 3.248 6.284 6.423 1.00 91.00 71 HIS A N 1
ATOM 544 C CA . HIS A 1 71 ? 2.583 5.921 5.170 1.00 91.00 71 HIS A CA 1
ATOM 545 C C . HIS A 1 71 ? 3.309 4.793 4.436 1.00 91.00 71 HIS A C 1
ATOM 547 O O . HIS A 1 71 ? 2.676 3.920 3.847 1.00 91.00 71 HIS A O 1
ATOM 553 N N . ARG A 1 72 ? 4.648 4.793 4.485 1.00 91.56 72 ARG A N 1
ATOM 554 C CA . ARG A 1 72 ? 5.454 3.696 3.947 1.00 91.56 72 ARG A CA 1
ATOM 555 C C . ARG A 1 72 ? 5.162 2.393 4.678 1.00 91.56 72 ARG A C 1
ATOM 557 O O . ARG A 1 72 ? 5.018 1.379 4.011 1.00 91.56 72 ARG A O 1
ATOM 564 N N . LEU A 1 73 ? 5.064 2.420 6.008 1.00 92.62 73 LEU A N 1
ATOM 565 C CA . LEU A 1 73 ? 4.737 1.240 6.806 1.00 92.62 73 LEU A CA 1
ATOM 566 C C . LEU A 1 73 ? 3.370 0.667 6.413 1.00 92.62 73 LEU A C 1
ATOM 568 O O . LEU A 1 73 ? 3.292 -0.517 6.113 1.00 92.62 73 LEU A O 1
ATOM 572 N N . ILE A 1 74 ? 2.337 1.506 6.306 1.00 92.81 74 ILE A N 1
ATOM 573 C CA . ILE A 1 74 ? 1.011 1.080 5.829 1.00 92.81 74 ILE A CA 1
ATOM 574 C C . ILE A 1 74 ? 1.108 0.468 4.428 1.00 92.81 74 ILE A C 1
ATOM 576 O O . ILE A 1 74 ? 0.639 -0.644 4.209 1.00 92.81 74 ILE A O 1
ATOM 580 N N . LEU A 1 75 ? 1.759 1.152 3.481 1.00 93.06 75 LEU A N 1
ATOM 581 C CA . LEU A 1 75 ? 1.881 0.650 2.112 1.00 93.06 75 LEU A CA 1
ATOM 582 C C . LEU A 1 75 ? 2.647 -0.680 2.049 1.00 93.06 75 LEU A C 1
ATOM 584 O O . LEU A 1 75 ? 2.288 -1.536 1.250 1.00 93.06 75 LEU A O 1
ATOM 588 N N . HIS A 1 76 ? 3.667 -0.868 2.891 1.00 92.50 76 HIS A N 1
ATOM 589 C CA . HIS A 1 76 ? 4.373 -2.143 3.022 1.00 92.50 76 HIS A CA 1
ATOM 590 C C . HIS A 1 76 ? 3.416 -3.266 3.435 1.00 92.50 76 HIS A C 1
ATOM 592 O O . HIS A 1 76 ? 3.392 -4.303 2.780 1.00 92.50 76 HIS A O 1
ATOM 598 N N . LYS A 1 77 ? 2.581 -3.035 4.454 1.00 92.44 77 LYS A N 1
ATOM 599 C CA . LYS A 1 77 ? 1.602 -4.019 4.939 1.00 92.44 77 LYS A CA 1
ATOM 600 C C . LYS A 1 77 ? 0.511 -4.332 3.922 1.00 92.44 77 LYS A C 1
ATOM 602 O O . LYS A 1 77 ? 0.156 -5.491 3.741 1.00 92.44 77 LYS A O 1
ATOM 607 N N . ILE A 1 78 ? 0.031 -3.320 3.204 1.00 92.44 78 ILE A N 1
ATOM 608 C CA . ILE A 1 78 ? -0.919 -3.521 2.106 1.00 92.44 78 ILE A CA 1
ATOM 609 C C . ILE A 1 78 ? -0.250 -4.306 0.970 1.00 92.44 78 ILE A C 1
ATOM 611 O O . ILE A 1 78 ? -0.795 -5.292 0.497 1.00 92.44 78 ILE A O 1
ATOM 615 N N . ALA A 1 79 ? 0.952 -3.935 0.534 1.00 91.50 79 ALA A N 1
ATOM 616 C CA . ALA A 1 79 ? 1.633 -4.657 -0.540 1.00 91.50 79 ALA A CA 1
ATOM 617 C C . ALA A 1 79 ? 1.932 -6.122 -0.169 1.00 91.50 79 ALA A C 1
ATOM 619 O O . ALA A 1 79 ? 1.811 -7.006 -1.016 1.00 91.50 79 ALA A O 1
ATOM 620 N N . GLU A 1 80 ? 2.269 -6.383 1.096 1.00 90.06 80 GLU A N 1
ATOM 621 C CA . GLU A 1 80 ? 2.422 -7.728 1.657 1.00 90.06 80 GLU A CA 1
ATOM 622 C C . GLU A 1 80 ? 1.104 -8.523 1.597 1.00 90.06 80 GLU A C 1
ATOM 624 O O . GLU A 1 80 ? 1.100 -9.660 1.122 1.00 90.06 80 GLU A O 1
ATOM 629 N N . TYR A 1 81 ? -0.022 -7.893 1.953 1.00 90.56 81 TYR A N 1
ATOM 630 C CA . TYR A 1 81 ? -1.371 -8.466 1.847 1.00 90.56 81 TYR A CA 1
ATOM 631 C C . TYR A 1 81 ? -1.735 -8.863 0.404 1.00 90.56 81 TYR A C 1
ATOM 633 O O . TYR A 1 81 ? -2.216 -9.967 0.150 1.00 90.56 81 TYR A O 1
ATOM 641 N N . TYR A 1 82 ? -1.407 -8.002 -0.561 1.00 90.19 82 TYR A N 1
ATOM 642 C CA . TYR A 1 82 ? -1.635 -8.219 -1.996 1.00 90.19 82 TYR A CA 1
ATOM 643 C C . TYR A 1 82 ? -0.576 -9.116 -2.674 1.00 90.19 82 TYR A C 1
ATOM 645 O O . TYR A 1 82 ? -0.642 -9.359 -3.883 1.00 90.19 82 TYR A O 1
ATOM 653 N N . ARG A 1 83 ? 0.413 -9.621 -1.918 1.00 88.69 83 ARG A N 1
ATOM 654 C CA . ARG A 1 83 ? 1.529 -10.444 -2.427 1.00 88.69 83 ARG A CA 1
ATOM 655 C C . ARG A 1 83 ? 2.281 -9.757 -3.580 1.00 88.69 83 ARG A C 1
ATOM 657 O O . ARG A 1 83 ? 2.544 -10.346 -4.632 1.00 88.69 83 ARG A O 1
ATOM 664 N N . ILE A 1 84 ? 2.607 -8.481 -3.391 1.00 90.69 84 ILE A N 1
ATOM 665 C CA . ILE A 1 84 ? 3.357 -7.651 -4.341 1.00 90.69 84 ILE A CA 1
ATOM 666 C C . ILE A 1 84 ? 4.708 -7.280 -3.738 1.00 90.69 84 ILE A C 1
ATOM 668 O O . ILE A 1 84 ? 4.793 -6.857 -2.582 1.00 90.69 84 ILE A O 1
ATOM 672 N N . ASP A 1 85 ? 5.762 -7.367 -4.548 1.00 92.25 85 ASP A N 1
ATOM 673 C CA . ASP A 1 85 ? 7.090 -6.909 -4.150 1.00 92.25 85 ASP A CA 1
ATOM 674 C C . ASP A 1 85 ? 7.130 -5.389 -4.026 1.00 92.25 85 ASP A C 1
ATOM 676 O O . ASP A 1 85 ? 6.672 -4.665 -4.908 1.00 92.25 85 ASP A O 1
ATOM 680 N N . HIS A 1 86 ? 7.726 -4.895 -2.945 1.00 93.88 86 HIS A N 1
ATOM 681 C CA . HIS A 1 86 ? 7.632 -3.486 -2.561 1.00 93.88 86 HIS A CA 1
ATOM 682 C C . HIS A 1 86 ? 8.977 -2.862 -2.135 1.00 93.88 86 HIS A C 1
ATOM 684 O O . HIS A 1 86 ? 9.105 -2.335 -1.023 1.00 93.88 86 HIS A O 1
ATOM 690 N N . PRO A 1 87 ? 10.026 -2.899 -2.976 1.00 92.50 87 PRO A N 1
ATOM 691 C CA . PRO A 1 87 ? 11.324 -2.332 -2.626 1.00 92.50 87 PRO A CA 1
ATOM 692 C C . PRO A 1 87 ? 11.269 -0.833 -2.286 1.00 92.50 87 PRO A C 1
ATOM 694 O O . PRO A 1 87 ? 10.652 -0.016 -2.978 1.00 92.50 87 PRO A O 1
ATOM 697 N N . SER A 1 88 ? 12.010 -0.453 -1.240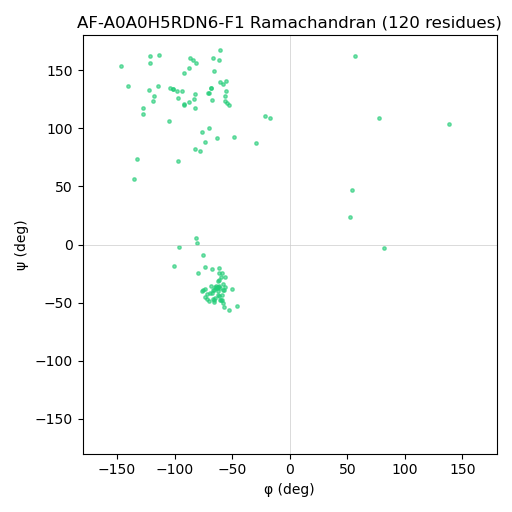 1.00 90.81 88 SER A N 1
ATOM 698 C CA . SER A 1 88 ? 12.322 0.947 -0.947 1.00 90.81 88 SER A CA 1
ATOM 699 C C . SER A 1 88 ? 13.507 1.391 -1.798 1.00 90.81 88 SER A C 1
ATOM 701 O O . SER A 1 88 ? 14.624 0.918 -1.610 1.00 90.81 88 SER A O 1
ATOM 703 N N . GLN A 1 89 ? 13.296 2.367 -2.674 1.00 89.88 89 GLN A N 1
ATOM 704 C CA . GLN A 1 89 ? 14.342 2.947 -3.512 1.00 89.88 89 GLN A CA 1
ATOM 705 C C . GLN A 1 89 ? 14.806 4.297 -2.950 1.00 89.88 89 GLN A C 1
ATOM 707 O O . GLN A 1 89 ? 13.979 5.140 -2.597 1.00 89.88 89 GLN A O 1
ATOM 712 N N . LEU A 1 90 ? 16.125 4.504 -2.873 1.00 90.81 90 LEU A N 1
ATOM 713 C CA . LEU A 1 90 ? 16.726 5.807 -2.581 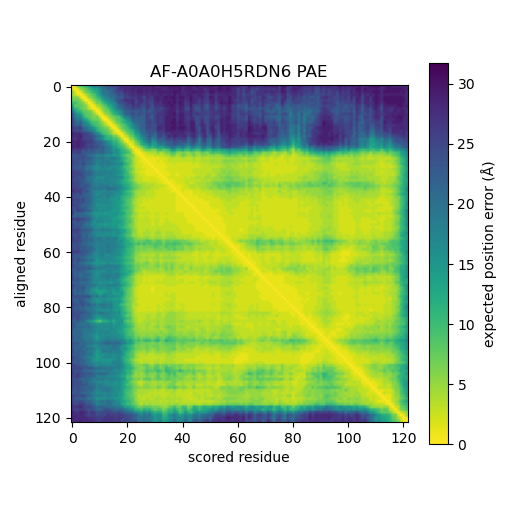1.00 90.81 90 LEU A CA 1
ATOM 714 C C . LEU A 1 90 ? 16.811 6.620 -3.878 1.00 90.81 90 LEU A C 1
ATOM 716 O O . LEU A 1 90 ? 17.355 6.148 -4.876 1.00 90.81 90 LEU A O 1
ATOM 720 N N . LEU A 1 91 ? 16.241 7.816 -3.865 1.00 89.69 91 LEU A N 1
ATOM 721 C CA . LEU A 1 91 ? 16.296 8.766 -4.965 1.00 89.69 91 LEU A CA 1
ATOM 722 C C . LEU A 1 91 ? 17.590 9.596 -4.910 1.00 89.69 91 LEU A C 1
ATOM 724 O O . LEU A 1 91 ? 18.179 9.739 -3.836 1.00 89.69 91 LEU A O 1
ATOM 728 N N . PRO A 1 92 ? 18.017 10.194 -6.040 1.00 90.75 92 PRO A N 1
ATOM 729 C CA . PRO A 1 92 ? 19.212 11.042 -6.086 1.00 90.75 92 PRO A CA 1
ATOM 730 C C . PRO A 1 92 ? 19.162 12.257 -5.148 1.00 90.75 92 PRO A C 1
ATOM 732 O O . PRO A 1 92 ? 20.203 12.750 -4.731 1.00 90.75 92 PRO A O 1
ATOM 735 N N . ASP A 1 93 ? 17.963 12.728 -4.794 1.00 92.31 93 ASP A N 1
ATOM 736 C CA . ASP A 1 93 ? 17.749 13.829 -3.848 1.00 92.31 93 ASP A CA 1
ATOM 737 C C . ASP A 1 93 ? 17.824 13.390 -2.369 1.00 92.31 93 ASP A C 1
ATOM 739 O O . ASP A 1 93 ? 17.537 14.178 -1.469 1.00 92.31 93 ASP A O 1
ATOM 743 N N . GLY A 1 94 ? 18.183 12.127 -2.110 1.00 89.56 94 GLY A N 1
ATOM 744 C CA . GLY A 1 94 ? 18.292 11.539 -0.776 1.00 89.56 94 GLY A CA 1
ATOM 745 C C . GLY A 1 94 ? 16.964 11.066 -0.181 1.00 89.56 94 GLY A C 1
ATOM 746 O O . GLY A 1 94 ? 16.957 10.487 0.909 1.00 89.56 94 GLY A O 1
ATOM 747 N N . LYS A 1 95 ? 15.829 11.262 -0.867 1.00 89.56 95 LYS A N 1
ATOM 748 C CA . LYS A 1 95 ? 14.526 10.795 -0.378 1.00 89.56 95 LYS A CA 1
ATOM 749 C C . LYS A 1 95 ? 14.310 9.321 -0.685 1.00 89.56 95 LYS A C 1
ATOM 751 O O . LYS A 1 95 ? 14.879 8.757 -1.614 1.00 89.56 95 LYS A O 1
ATOM 756 N N . ARG A 1 96 ? 13.441 8.680 0.097 1.00 88.12 96 ARG A N 1
ATOM 757 C CA . ARG A 1 96 ? 13.039 7.285 -0.121 1.00 88.12 96 ARG A CA 1
ATOM 758 C C . ARG A 1 96 ? 11.652 7.229 -0.736 1.00 88.12 96 ARG A C 1
ATOM 760 O O . ARG A 1 96 ? 10.736 7.888 -0.250 1.00 88.12 96 ARG A O 1
ATOM 767 N N . GLN A 1 97 ? 11.505 6.398 -1.756 1.00 92.19 97 GLN A N 1
ATOM 768 C CA . GLN A 1 97 ? 10.227 6.081 -2.380 1.00 92.19 97 GLN A CA 1
ATOM 769 C C . GLN A 1 97 ? 9.954 4.581 -2.312 1.00 92.19 97 GLN A C 1
ATOM 771 O O . GLN A 1 97 ? 10.889 3.782 -2.223 1.00 92.19 97 GLN A O 1
ATOM 776 N N . ILE A 1 98 ? 8.681 4.200 -2.372 1.00 93.88 98 ILE A N 1
ATOM 777 C CA . ILE A 1 98 ? 8.278 2.796 -2.482 1.00 93.88 98 ILE A CA 1
ATOM 778 C C . ILE A 1 98 ? 7.915 2.506 -3.927 1.00 93.88 98 ILE A C 1
ATOM 780 O O . ILE A 1 98 ? 7.202 3.273 -4.576 1.00 93.88 98 ILE A O 1
ATOM 784 N N . VAL A 1 99 ? 8.425 1.393 -4.432 1.00 94.12 99 VAL A N 1
ATOM 785 C CA . VAL A 1 99 ? 8.122 0.896 -5.766 1.00 94.12 99 VAL A CA 1
ATOM 786 C C . VAL A 1 99 ? 7.448 -0.449 -5.606 1.00 94.12 99 VAL A C 1
ATOM 788 O O . VAL A 1 99 ? 7.996 -1.310 -4.939 1.00 94.12 99 VAL A O 1
ATOM 791 N N . LEU A 1 100 ? 6.291 -0.624 -6.229 1.00 94.44 100 LEU A N 1
ATOM 792 C CA . LEU A 1 100 ? 5.611 -1.901 -6.348 1.00 94.44 100 LEU A CA 1
ATOM 793 C C . LEU A 1 100 ? 6.000 -2.571 -7.662 1.00 94.44 100 LEU A C 1
ATOM 795 O O . LEU A 1 100 ? 5.989 -1.931 -8.720 1.00 94.44 100 LEU A O 1
ATOM 799 N N . LEU A 1 101 ? 6.349 -3.849 -7.589 1.00 93.25 101 LEU A N 1
ATOM 800 C CA . LEU A 1 101 ? 6.715 -4.688 -8.722 1.00 93.25 101 LEU A CA 1
ATOM 801 C C . LEU A 1 101 ? 5.725 -5.842 -8.817 1.00 93.25 101 LEU A C 1
ATOM 803 O O . LEU A 1 101 ? 5.534 -6.591 -7.860 1.00 93.25 101 LEU A O 1
ATOM 807 N N . LYS A 1 102 ? 5.079 -5.968 -9.977 1.00 89.12 102 LYS A N 1
ATOM 808 C CA . LYS A 1 102 ? 4.119 -7.043 -10.218 1.00 89.12 102 LYS A CA 1
ATOM 809 C C . LYS A 1 102 ? 4.866 -8.366 -10.343 1.00 89.12 102 LYS A C 1
ATOM 811 O O . LYS A 1 102 ? 5.807 -8.465 -11.127 1.00 89.12 102 LYS A O 1
ATOM 816 N N . GLN A 1 103 ? 4.402 -9.370 -9.614 1.00 87.81 103 GLN A N 1
ATOM 817 C CA . GLN A 1 103 ? 4.925 -10.729 -9.655 1.00 87.81 103 GLN A CA 1
ATOM 818 C C . GLN A 1 103 ? 3.881 -11.691 -10.223 1.00 87.81 103 GLN A C 1
ATOM 820 O O . GLN A 1 103 ? 2.691 -11.382 -10.266 1.00 87.81 103 GLN A O 1
ATOM 825 N N . ILE A 1 104 ? 4.315 -12.880 -10.648 1.00 84.81 104 ILE A N 1
ATOM 826 C CA . ILE A 1 104 ? 3.411 -13.919 -11.182 1.00 84.81 104 ILE A CA 1
ATOM 827 C C . ILE A 1 104 ? 2.376 -14.397 -10.151 1.00 84.81 104 ILE A C 1
ATOM 829 O O . ILE A 1 104 ? 1.318 -14.891 -10.523 1.00 84.81 104 ILE A O 1
ATOM 833 N N . TYR A 1 105 ? 2.692 -14.245 -8.863 1.00 81.69 105 TYR A N 1
ATOM 834 C CA . TYR A 1 105 ? 1.844 -14.604 -7.728 1.00 81.69 105 TYR A CA 1
ATOM 835 C C . TYR A 1 105 ? 1.041 -13.418 -7.175 1.00 81.69 105 TYR A C 1
ATOM 837 O O . TYR A 1 105 ? 0.269 -13.594 -6.233 1.00 81.69 105 TYR A O 1
ATOM 845 N N . SER A 1 106 ? 1.221 -12.213 -7.725 1.00 85.31 106 SER A N 1
ATOM 846 C CA . SER A 1 106 ? 0.467 -11.037 -7.296 1.00 85.31 106 SER A CA 1
ATOM 847 C C . SER A 1 106 ? -1.001 -11.198 -7.672 1.00 85.31 106 SER A C 1
ATOM 849 O O . SER A 1 106 ? -1.332 -11.414 -8.839 1.00 85.31 106 SER A O 1
ATOM 851 N N . ARG A 1 107 ? -1.885 -11.082 -6.682 1.00 85.12 107 ARG A N 1
ATOM 852 C CA . ARG A 1 107 ? -3.329 -11.256 -6.859 1.00 85.12 107 ARG A CA 1
ATOM 853 C C . ARG A 1 107 ? -4.101 -10.341 -5.923 1.00 85.12 107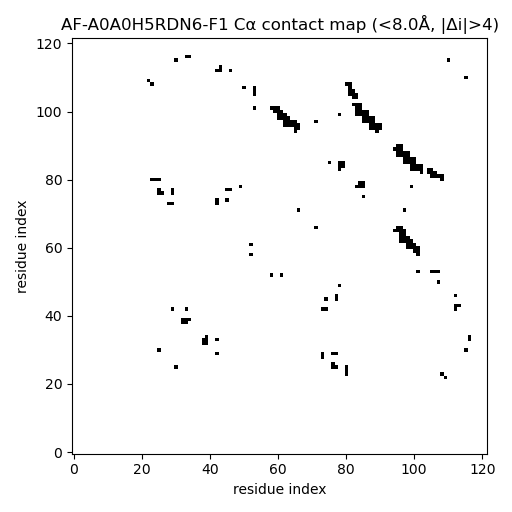 ARG A C 1
ATOM 855 O O . ARG A 1 107 ? -3.610 -9.992 -4.853 1.00 85.12 107 ARG A O 1
ATOM 862 N N . VAL A 1 108 ? -5.316 -9.986 -6.327 1.00 86.56 108 VAL A N 1
ATOM 863 C CA . VAL A 1 108 ? -6.260 -9.306 -5.437 1.00 86.56 108 VAL A CA 1
ATOM 864 C C . VAL A 1 108 ? -6.726 -10.324 -4.376 1.00 86.56 108 VAL A C 1
ATOM 866 O O . VAL A 1 108 ? -7.053 -11.460 -4.738 1.00 86.56 108 VAL A O 1
ATOM 869 N N . PRO A 1 109 ? -6.683 -9.974 -3.082 1.00 85.88 109 PRO A N 1
ATOM 870 C CA . PRO A 1 109 ? -7.149 -10.816 -1.981 1.00 85.88 109 PRO A CA 1
ATOM 871 C C . PRO A 1 109 ? -8.672 -11.011 -2.033 1.00 85.88 109 PRO A C 1
ATOM 873 O O . PRO A 1 109 ? -9.382 -10.245 -2.680 1.00 85.88 109 PRO A O 1
ATOM 876 N N . GLN A 1 110 ? -9.182 -12.052 -1.363 1.00 83.00 110 GLN A N 1
ATOM 877 C CA . GLN A 1 110 ? -10.627 -12.327 -1.340 1.00 83.00 110 GLN A CA 1
ATOM 878 C C . GLN A 1 110 ? -11.403 -11.246 -0.581 1.00 83.00 110 GLN A C 1
ATOM 880 O O . GLN A 1 110 ? -12.457 -10.811 -1.040 1.00 83.00 110 GLN A O 1
ATOM 885 N N . VAL A 1 111 ? -10.859 -10.797 0.553 1.00 86.50 111 VAL A N 1
ATOM 886 C CA . VAL A 1 111 ? -11.402 -9.684 1.332 1.00 86.50 111 VAL A CA 1
ATOM 887 C C . VAL A 1 111 ? -10.637 -8.421 0.958 1.00 86.50 111 VAL A C 1
ATOM 889 O O . VAL A 1 111 ? -9.408 -8.385 1.001 1.00 86.50 111 VAL A O 1
ATOM 892 N N . ARG A 1 112 ? -11.360 -7.374 0.565 1.00 88.44 112 ARG A N 1
ATOM 893 C CA . ARG A 1 112 ? -10.756 -6.071 0.273 1.00 88.44 112 ARG A CA 1
ATOM 894 C C . ARG A 1 112 ? -10.665 -5.241 1.539 1.00 88.44 112 ARG A C 1
ATOM 896 O O . ARG A 1 112 ? -11.487 -5.373 2.440 1.00 88.44 112 ARG A O 1
ATOM 903 N N . ILE A 1 113 ? -9.693 -4.345 1.587 1.00 87.62 113 ILE A N 1
ATOM 904 C CA . ILE A 1 113 ? -9.481 -3.461 2.728 1.00 87.62 113 ILE A CA 1
ATOM 905 C C . ILE A 1 113 ? -10.706 -2.552 2.911 1.00 87.62 113 ILE A C 1
ATOM 907 O O . ILE A 1 113 ? -11.180 -2.395 4.032 1.00 87.62 113 ILE A O 1
ATOM 911 N N . CYS A 1 114 ? -11.296 -2.043 1.823 1.00 85.50 114 CYS A N 1
ATOM 912 C CA . CYS A 1 114 ? -12.563 -1.304 1.874 1.00 85.50 114 CYS A CA 1
ATOM 913 C C . CYS A 1 114 ? -13.754 -2.094 2.451 1.00 85.50 114 CYS A C 1
ATOM 915 O O . CYS A 1 114 ? -14.661 -1.487 3.017 1.00 85.50 114 CYS A O 1
ATOM 917 N N . ASP A 1 115 ? -13.767 -3.423 2.328 1.00 84.94 115 ASP A N 1
ATOM 918 C CA . ASP A 1 115 ? -14.840 -4.271 2.863 1.00 84.94 115 ASP A CA 1
ATOM 919 C C . ASP A 1 115 ? -14.721 -4.408 4.389 1.00 84.94 115 ASP A C 1
ATOM 921 O O . ASP A 1 115 ? -15.707 -4.279 5.116 1.00 84.94 115 ASP A O 1
ATOM 925 N N . MET A 1 116 ? -13.484 -4.521 4.887 1.00 82.00 116 MET A N 1
ATOM 926 C CA . MET A 1 116 ? -13.178 -4.584 6.323 1.00 82.00 116 MET A CA 1
ATOM 927 C C . MET A 1 116 ? -13.606 -3.319 7.077 1.00 82.00 116 MET A C 1
ATOM 929 O O . MET A 1 116 ? -13.963 -3.377 8.251 1.00 82.00 116 MET A O 1
ATOM 933 N N . GLU A 1 117 ? -13.594 -2.173 6.398 1.00 70.81 117 GLU A N 1
ATOM 934 C CA . GLU A 1 117 ? -14.046 -0.895 6.942 1.00 70.81 117 GLU A CA 1
ATOM 935 C C . GLU A 1 117 ? -15.528 -0.898 7.333 1.00 70.81 117 GLU A C 1
ATOM 937 O O . GLU A 1 117 ? -15.923 -0.265 8.311 1.00 70.81 117 GLU A O 1
ATOM 942 N N . SER A 1 118 ? -16.360 -1.601 6.559 1.00 59.19 118 SER A N 1
ATOM 943 C CA . SER A 1 118 ? -17.811 -1.505 6.705 1.00 59.19 118 SER A CA 1
ATOM 944 C C . SER A 1 118 ? -18.335 -2.242 7.933 1.00 59.19 118 SER A C 1
ATOM 946 O O . SER A 1 118 ? -19.506 -2.077 8.265 1.00 59.19 118 SER A O 1
ATOM 948 N N . GLY A 1 119 ? -17.504 -3.032 8.626 1.00 54.81 119 GLY A N 1
ATOM 949 C CA . GLY A 1 119 ? -17.889 -3.685 9.878 1.00 54.81 119 GLY A CA 1
ATOM 950 C C . GLY A 1 119 ? -19.189 -4.490 9.781 1.00 54.81 119 GLY A C 1
ATOM 951 O O . GLY A 1 119 ? -19.850 -4.695 10.798 1.00 54.81 119 GLY A O 1
ATOM 952 N N . VAL A 1 120 ? -19.583 -4.940 8.583 1.00 43.12 120 VAL A N 1
ATOM 953 C CA . VAL A 1 120 ? -20.736 -5.824 8.426 1.00 43.12 120 VAL A CA 1
ATOM 954 C C . VAL A 1 120 ? -20.239 -7.227 8.728 1.00 43.12 120 VAL A C 1
ATOM 956 O O . VAL A 1 120 ? -19.894 -8.005 7.845 1.00 43.12 120 VAL A O 1
ATOM 959 N N . SER A 1 121 ? -20.172 -7.532 10.023 1.00 32.94 121 SER A N 1
ATOM 960 C CA . SER A 1 121 ? -20.389 -8.913 10.442 1.00 32.94 121 SER A CA 1
ATOM 961 C C . SER A 1 121 ? -21.759 -9.349 9.894 1.00 32.94 121 SER A C 1
ATOM 963 O O . SER A 1 121 ? -22.704 -8.563 10.021 1.00 32.94 121 SER A O 1
ATOM 965 N N . PRO A 1 122 ? -21.875 -10.523 9.246 1.00 45.44 122 PRO A N 1
ATOM 966 C CA . PRO A 1 122 ? -23.174 -11.081 8.878 1.00 45.44 122 PRO A CA 1
ATOM 967 C C . PRO A 1 122 ? -24.068 -11.324 10.101 1.00 45.44 122 PRO A C 1
ATOM 969 O O . PRO A 1 122 ? -23.525 -11.539 11.212 1.00 45.44 122 PRO A O 1
#

pLDDT: mean 79.38, std 19.05, range [32.94, 94.44]

Mean predicted aligned error: 10.28 Å

Radius of gyration: 16.3 Å; Cα contacts (8 Å, |Δi|>4): 115; chains: 1; bounding box: 65×40×32 Å

Organism: NCBI:txid70186

Secondary structure (DSSP, 8-state):
-------PPP-------------PPPPHHHHHHTTSHH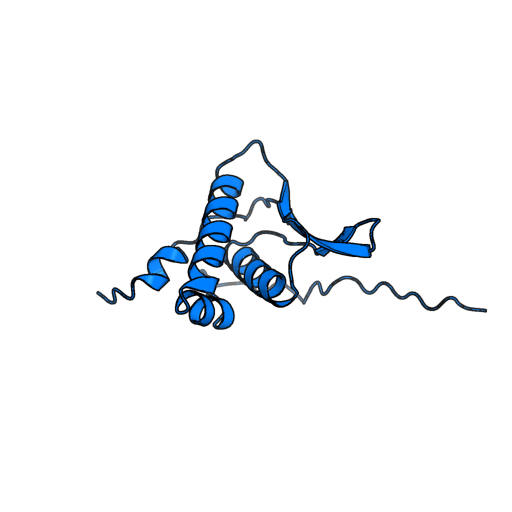HHHHHHHHHHHHHHHHH-TT-SEEEPPP--HHHHHHHHHHHHHTT-B-PEEEPTTS-EEEEEE--TT----SS-HHHHHT----

Sequence (122 aa):
MLDPFSSGPSTGGNPVSDEGDNDAVLDPIVTEAITNERDRTMILQFESRIEAFIEDKSRVRLSFPPMSSYHRLILHKIAEYYRIDHPSQLLPDGKRQIVLLKQIYSRVPQVRICDMESGVSP

Foldseek 3Di:
DDDPDPPDPDDPDDDDDDDDPDQLDQDVLLLVLCLDPVSVVVLVVLLVVLVVQQVPPVHFKDKDDQDDPSSLVNSVRVCVNQVWDWDWDQDPVRTIIIMTGDDPPGHDGPDGSVNSSVPPDD